Protein AF-A0A372R8I5-F1 (afdb_monomer)

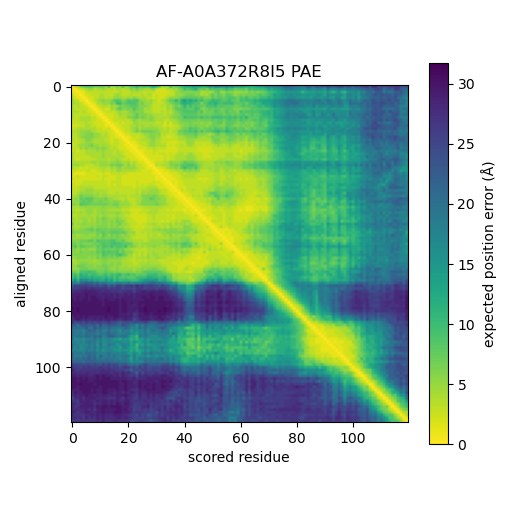Structure (mmCIF, N/CA/C/O backbone):
data_AF-A0A372R8I5-F1
#
_entry.id   AF-A0A372R8I5-F1
#
loop_
_atom_site.group_PDB
_atom_site.id
_atom_site.type_symbol
_atom_site.label_atom_id
_atom_site.label_alt_id
_atom_site.label_comp_id
_atom_site.label_asym_id
_atom_site.label_entity_id
_atom_site.label_seq_id
_atom_site.pdbx_PDB_ins_code
_atom_site.Cartn_x
_atom_site.Cartn_y
_atom_site.Cartn_z
_atom_site.occupancy
_atom_site.B_iso_or_equiv
_atom_site.auth_seq_id
_atom_site.auth_comp_id
_atom_site.auth_asym_id
_atom_site.auth_atom_id
_atom_site.pdbx_PDB_model_num
ATOM 1 N N . MET A 1 1 ? -14.004 -4.136 -0.352 1.00 76.31 1 MET A N 1
ATOM 2 C CA . MET A 1 1 ? -13.479 -4.486 0.973 1.00 76.31 1 MET A CA 1
ATOM 3 C C . MET A 1 1 ? -13.360 -3.216 1.801 1.00 76.31 1 MET A C 1
ATOM 5 O O . MET A 1 1 ? -13.341 -2.135 1.222 1.00 76.31 1 MET A O 1
ATOM 9 N N . GLY A 1 2 ? -13.481 -3.348 3.121 1.00 84.56 2 GLY A N 1
ATOM 10 C CA . GLY A 1 2 ? -13.860 -2.257 4.022 1.00 84.56 2 GLY A CA 1
ATOM 11 C C . GLY A 1 2 ? -12.707 -1.648 4.815 1.00 84.56 2 GLY A C 1
ATOM 12 O O . GLY A 1 2 ? -11.544 -2.032 4.669 1.00 84.56 2 GLY A O 1
ATOM 13 N N . GLN A 1 3 ? -13.079 -0.702 5.670 1.00 87.94 3 GLN A N 1
ATOM 14 C CA . GLN A 1 3 ? -12.228 -0.084 6.680 1.00 87.94 3 GLN A CA 1
ATOM 15 C C . GLN A 1 3 ? -13.013 -0.052 7.990 1.00 87.94 3 GLN A C 1
ATOM 17 O O . GLN A 1 3 ? -14.236 0.108 7.963 1.00 87.94 3 GLN A O 1
ATOM 22 N N . GLY A 1 4 ? -12.332 -0.189 9.120 1.00 87.19 4 GLY A N 1
ATOM 23 C CA . GLY A 1 4 ? -12.993 -0.154 10.418 1.00 87.19 4 GLY A CA 1
ATOM 24 C C . GLY A 1 4 ? -12.025 0.108 11.566 1.00 87.19 4 GLY A C 1
ATOM 25 O O . GLY A 1 4 ? -10.811 -0.013 11.390 1.00 87.19 4 GLY A O 1
ATOM 26 N N . PRO A 1 5 ? -12.549 0.496 12.739 1.00 87.50 5 PRO A N 1
ATOM 27 C CA . PRO A 1 5 ? -11.740 0.705 13.930 1.00 87.50 5 PRO A CA 1
ATOM 28 C C . PRO A 1 5 ? -11.267 -0.628 14.527 1.00 87.50 5 PRO A C 1
ATOM 30 O O . PRO A 1 5 ? -11.905 -1.671 14.357 1.00 87.50 5 PRO A O 1
ATOM 33 N N . GLY A 1 6 ? -10.174 -0.572 15.285 1.00 86.69 6 GLY A N 1
ATOM 34 C CA . GLY A 1 6 ? -9.611 -1.710 16.002 1.00 86.69 6 GLY A CA 1
ATOM 35 C C . GLY A 1 6 ? -8.440 -2.367 15.272 1.00 86.69 6 GLY A C 1
ATOM 36 O O . GLY A 1 6 ? -8.048 -1.981 14.175 1.00 86.69 6 GLY A O 1
ATOM 37 N N . LYS A 1 7 ? -7.856 -3.384 15.912 1.00 82.94 7 LYS A N 1
ATOM 38 C CA . LYS A 1 7 ? -6.613 -4.022 15.444 1.00 82.94 7 LYS A CA 1
ATOM 39 C C . LYS A 1 7 ? -6.835 -5.148 14.441 1.00 82.94 7 LYS A C 1
ATOM 41 O O . LYS A 1 7 ? -5.971 -5.413 13.612 1.00 82.94 7 LYS A O 1
ATOM 46 N N . THR A 1 8 ? -7.958 -5.847 14.549 1.00 86.19 8 THR A N 1
ATOM 47 C CA . THR A 1 8 ? -8.227 -7.063 13.782 1.00 86.19 8 THR A CA 1
ATOM 48 C C . THR A 1 8 ? -9.452 -6.865 12.899 1.00 86.19 8 THR A C 1
ATOM 50 O O . THR A 1 8 ? -10.518 -6.560 13.436 1.00 86.19 8 THR A O 1
ATOM 53 N N . PRO A 1 9 ? -9.328 -7.056 11.578 1.00 87.38 9 PRO A N 1
ATOM 54 C CA . PRO A 1 9 ? -10.467 -6.969 10.680 1.00 87.38 9 PRO A CA 1
ATOM 55 C C . PRO A 1 9 ? -11.396 -8.175 10.872 1.00 87.38 9 PRO A C 1
ATOM 57 O O . PRO A 1 9 ? -10.933 -9.316 10.885 1.00 87.38 9 PRO A O 1
ATOM 60 N N . ASP A 1 10 ? -12.701 -7.931 10.989 1.00 87.44 10 ASP A N 1
ATOM 61 C CA . ASP A 1 10 ? -13.720 -8.984 10.984 1.00 87.44 10 ASP A CA 1
ATOM 62 C C . ASP A 1 10 ? -14.161 -9.268 9.533 1.00 87.44 10 ASP A C 1
ATOM 64 O O . ASP A 1 10 ? -14.697 -8.365 8.877 1.00 87.44 10 ASP A O 1
ATOM 68 N N . PRO A 1 11 ? -13.974 -10.499 9.010 1.00 87.19 11 PRO A N 1
ATOM 69 C CA . PRO A 1 11 ? -14.382 -10.858 7.654 1.00 87.19 11 PRO A CA 1
ATOM 70 C C . PRO A 1 11 ? -15.857 -10.619 7.335 1.00 87.19 11 PRO A C 1
ATOM 72 O O . PRO A 1 11 ? -16.196 -10.397 6.171 1.00 87.19 11 PRO A O 1
ATOM 75 N N . THR A 1 12 ? -16.735 -10.633 8.340 1.00 86.19 12 THR A N 1
ATOM 76 C CA . THR A 1 12 ? -18.170 -10.367 8.153 1.00 86.19 12 THR A CA 1
ATOM 77 C C . THR A 1 12 ? -18.454 -8.919 7.746 1.00 86.19 12 THR A C 1
ATOM 79 O O . THR A 1 12 ? -19.471 -8.643 7.114 1.00 86.19 12 THR A O 1
ATOM 82 N N . GLN A 1 13 ? -17.535 -7.996 8.043 1.00 84.50 13 GLN A N 1
ATOM 83 C CA . GLN A 1 13 ? -17.651 -6.573 7.717 1.00 84.50 13 GLN A CA 1
ATOM 84 C C . GLN A 1 13 ? -17.117 -6.243 6.316 1.00 84.50 13 GLN A C 1
ATOM 86 O O . GLN A 1 13 ? -17.111 -5.082 5.892 1.00 84.50 13 GLN A O 1
ATOM 91 N N . PHE A 1 14 ? -16.620 -7.235 5.575 1.00 89.69 14 PHE A N 1
ATOM 92 C CA . PHE A 1 14 ? -16.036 -6.991 4.266 1.00 89.69 14 PHE A CA 1
ATOM 93 C C . PHE A 1 14 ? -17.127 -6.822 3.219 1.00 89.69 14 PHE A C 1
ATOM 95 O O . PHE A 1 14 ? -17.902 -7.736 2.956 1.00 89.69 14 PHE A O 1
ATOM 102 N N . ASN A 1 15 ? -17.120 -5.681 2.523 1.00 87.50 15 ASN A N 1
ATOM 103 C CA . ASN A 1 15 ? -17.909 -5.574 1.305 1.00 87.50 15 ASN A CA 1
ATOM 104 C C . ASN A 1 15 ? -17.293 -6.454 0.196 1.00 87.50 15 ASN A C 1
ATOM 106 O O . ASN A 1 15 ? -16.205 -6.139 -0.315 1.00 87.50 15 ASN A O 1
ATOM 110 N N . LEU A 1 16 ? -17.992 -7.546 -0.134 1.00 88.06 16 LEU A N 1
ATOM 111 C CA . LEU A 1 16 ? -17.673 -8.490 -1.210 1.00 88.06 16 LEU A CA 1
ATOM 112 C C . LEU A 1 16 ? -18.453 -8.213 -2.505 1.00 88.06 16 LEU A C 1
ATOM 114 O O . LEU A 1 16 ? -18.083 -8.765 -3.540 1.00 88.06 16 LEU A O 1
ATOM 118 N N . VAL A 1 17 ? -19.491 -7.372 -2.452 1.00 89.38 17 VAL A N 1
ATOM 119 C CA . VAL A 1 17 ? -20.358 -7.026 -3.585 1.00 89.38 17 VAL A CA 1
ATOM 120 C C . VAL A 1 17 ? -20.056 -5.591 -3.997 1.00 89.38 17 VAL A C 1
ATOM 122 O O . VAL A 1 17 ? -20.345 -4.660 -3.257 1.00 89.38 17 VAL A O 1
ATOM 125 N N . ASP A 1 18 ? -19.448 -5.424 -5.167 1.00 87.56 18 ASP A N 1
ATOM 126 C CA . ASP A 1 18 ? -19.112 -4.112 -5.739 1.00 87.56 18 ASP A CA 1
ATOM 127 C C . ASP A 1 18 ? -18.407 -3.146 -4.755 1.00 87.56 18 ASP A C 1
ATOM 129 O O . ASP A 1 18 ? -18.983 -2.183 -4.239 1.00 87.56 18 ASP A O 1
ATOM 133 N N . PRO A 1 19 ? -17.152 -3.440 -4.380 1.00 89.31 19 PRO A N 1
ATOM 134 C CA . PRO A 1 19 ? -16.396 -2.569 -3.496 1.00 89.31 19 PRO A CA 1
ATOM 135 C C . PRO A 1 19 ? -15.845 -1.333 -4.218 1.00 89.31 19 PRO A C 1
ATOM 137 O O . PRO A 1 19 ? -15.515 -1.392 -5.395 1.00 89.31 19 PRO A O 1
ATOM 140 N N . ALA A 1 20 ? -15.618 -0.245 -3.474 1.00 88.88 20 ALA A N 1
ATOM 141 C CA . ALA A 1 20 ? -14.960 0.948 -4.006 1.00 88.88 20 ALA A CA 1
ATOM 142 C C . ALA A 1 20 ? -13.583 0.624 -4.622 1.00 88.88 20 ALA A C 1
ATOM 144 O O . ALA A 1 20 ? -12.727 0.030 -3.958 1.00 88.88 20 ALA A O 1
ATOM 145 N N . VAL A 1 21 ? -13.376 1.062 -5.866 1.00 91.44 21 VAL A N 1
ATOM 146 C CA . VAL A 1 21 ? -12.135 0.892 -6.635 1.00 91.44 21 VAL A CA 1
ATOM 147 C C . VAL A 1 21 ? -11.353 2.205 -6.617 1.00 91.44 21 VAL A C 1
ATOM 149 O O . VAL A 1 21 ? -11.876 3.243 -7.014 1.00 91.44 21 VAL A O 1
ATOM 152 N N . ARG A 1 22 ? -10.119 2.170 -6.106 1.00 90.50 22 ARG A N 1
ATOM 153 C CA . ARG A 1 22 ? -9.221 3.330 -5.963 1.00 90.50 22 ARG A CA 1
ATOM 154 C C . ARG A 1 22 ? -7.772 2.870 -5.797 1.00 90.50 22 ARG A C 1
ATOM 156 O O . ARG A 1 22 ? -7.551 1.779 -5.275 1.00 90.50 22 ARG A O 1
ATOM 163 N N . ASP A 1 23 ? -6.817 3.707 -6.196 1.00 90.94 23 ASP A N 1
ATOM 164 C CA . ASP A 1 23 ? -5.373 3.481 -6.002 1.00 90.94 23 ASP A CA 1
ATOM 165 C C . ASP A 1 23 ? -4.875 3.928 -4.615 1.00 90.94 23 ASP A C 1
ATOM 167 O O . ASP A 1 23 ? -4.000 3.293 -4.031 1.00 90.94 23 ASP A O 1
ATOM 171 N N . THR A 1 24 ? -5.485 4.978 -4.058 1.00 90.81 24 THR A N 1
ATOM 172 C CA . THR A 1 24 ? -5.067 5.607 -2.805 1.00 90.81 24 THR A CA 1
ATOM 173 C C . THR A 1 24 ? -6.215 5.624 -1.811 1.00 90.81 24 THR A C 1
ATOM 175 O O . THR A 1 24 ? -7.370 5.911 -2.139 1.00 90.81 24 THR A O 1
ATOM 178 N N . LEU A 1 25 ? -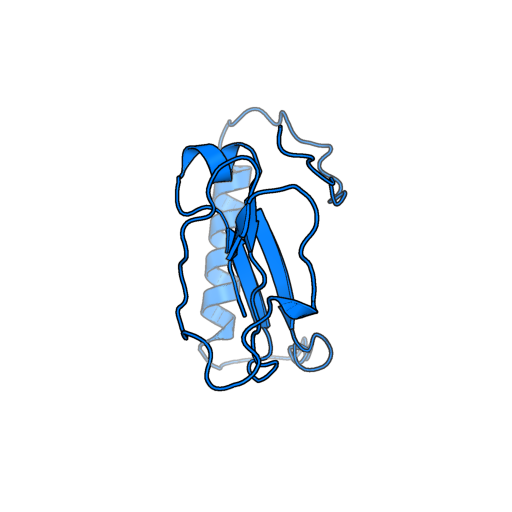5.901 5.333 -0.554 1.00 91.19 25 LEU A N 1
ATOM 179 C CA . LEU A 1 25 ? -6.856 5.371 0.542 1.00 91.19 25 LEU A CA 1
ATOM 180 C C . LEU A 1 25 ? -6.187 5.866 1.818 1.00 91.19 25 LEU A C 1
ATOM 182 O O . LEU A 1 25 ? -5.011 5.615 2.068 1.00 91.19 25 LEU A O 1
ATOM 186 N N . THR A 1 26 ? -6.964 6.556 2.641 1.00 90.25 26 THR A N 1
ATOM 187 C CA . THR A 1 26 ? -6.525 7.004 3.959 1.00 90.25 26 THR A CA 1
ATOM 188 C C . THR A 1 26 ? -6.736 5.885 4.968 1.00 90.25 26 THR A C 1
ATOM 190 O O . THR A 1 26 ? -7.846 5.364 5.087 1.00 90.25 26 THR A O 1
ATOM 193 N N . VAL A 1 27 ? -5.685 5.531 5.703 1.00 88.44 27 VAL A N 1
ATOM 194 C CA . VAL A 1 27 ? -5.751 4.614 6.847 1.00 88.44 27 VAL A CA 1
ATOM 195 C C . VAL A 1 27 ? -5.701 5.462 8.114 1.00 88.44 27 VAL A C 1
ATOM 197 O O . VAL A 1 27 ? -4.753 6.219 8.308 1.00 88.44 27 VAL A O 1
ATOM 200 N N . ALA A 1 28 ? -6.739 5.386 8.946 1.00 86.88 28 ALA A N 1
ATOM 201 C CA . ALA A 1 28 ? -6.762 6.089 10.227 1.00 86.88 28 ALA A CA 1
ATOM 202 C C . ALA A 1 28 ? -5.882 5.361 11.263 1.00 86.88 28 ALA A C 1
ATOM 204 O O . ALA A 1 28 ? -5.634 4.160 11.136 1.00 86.88 28 ALA A O 1
ATOM 205 N N . GLY A 1 29 ? -5.433 6.069 12.302 1.00 86.25 29 GLY A N 1
ATOM 206 C CA . GLY A 1 29 ? -4.754 5.439 13.441 1.00 86.25 29 GLY A CA 1
ATOM 207 C C . GLY A 1 29 ? -5.653 4.406 14.128 1.00 86.25 29 GLY A C 1
ATOM 208 O O . GLY A 1 29 ? -6.875 4.563 14.127 1.00 86.25 29 GLY A O 1
ATOM 209 N N . ASP A 1 30 ? -5.054 3.341 14.667 1.00 86.69 30 ASP A N 1
ATOM 210 C CA . ASP A 1 30 ? -5.767 2.229 15.320 1.00 86.69 30 ASP A CA 1
ATOM 211 C C . ASP A 1 30 ? -6.932 1.650 14.493 1.00 86.69 30 ASP A C 1
ATOM 213 O O . ASP A 1 30 ? -7.974 1.247 15.022 1.00 86.69 30 ASP A O 1
ATOM 217 N N . SER A 1 31 ? -6.764 1.619 13.171 1.00 91.25 31 SER A N 1
ATOM 218 C CA . SER A 1 31 ? -7.756 1.095 12.238 1.00 91.25 31 SER A CA 1
ATOM 219 C C . SER A 1 31 ? -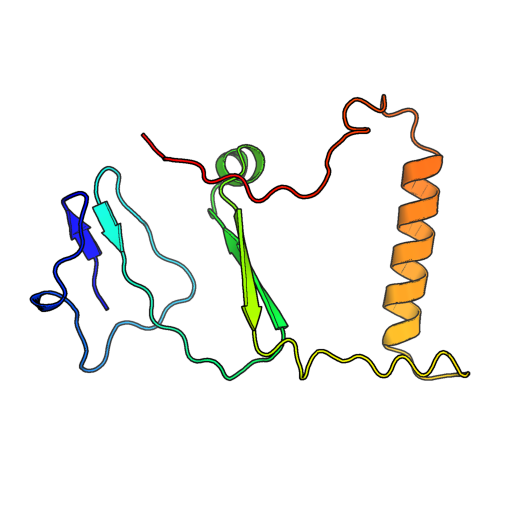7.166 0.017 11.341 1.00 91.25 31 SER A C 1
ATOM 221 O O . SER A 1 31 ? -5.949 -0.129 11.203 1.00 91.25 31 SER A O 1
ATOM 223 N N . TRP A 1 32 ? -8.048 -0.729 10.691 1.00 90.81 32 TRP A N 1
ATOM 224 C CA . TRP A 1 32 ? -7.690 -1.701 9.671 1.00 90.81 32 TRP A CA 1
ATOM 225 C C . TRP A 1 32 ? -8.305 -1.307 8.329 1.00 90.81 32 TRP A C 1
ATOM 227 O O . TRP A 1 32 ? -9.367 -0.689 8.243 1.00 90.81 32 TRP A O 1
ATOM 237 N N . THR A 1 33 ? -7.626 -1.682 7.249 1.00 90.88 33 THR A N 1
ATOM 238 C CA . THR A 1 33 ? -8.114 -1.558 5.871 1.00 90.88 33 THR A CA 1
ATOM 239 C C . THR A 1 33 ? -7.812 -2.856 5.150 1.00 90.88 33 THR A C 1
ATOM 241 O O . THR A 1 33 ? -6.695 -3.363 5.236 1.00 90.88 33 THR A O 1
ATOM 244 N N . VAL A 1 34 ? -8.788 -3.383 4.415 1.00 91.19 34 VAL A N 1
ATOM 245 C CA . VAL A 1 34 ? -8.587 -4.572 3.583 1.00 91.19 34 VAL A CA 1
ATOM 246 C C . VAL A 1 34 ? -8.707 -4.171 2.114 1.00 91.19 34 VAL A C 1
ATOM 248 O O . VAL A 1 34 ? -9.730 -3.629 1.696 1.00 91.19 34 VAL A O 1
ATOM 251 N N . ILE A 1 35 ? -7.663 -4.451 1.328 1.00 90.81 35 ILE A N 1
ATOM 252 C CA . ILE A 1 35 ? -7.549 -4.090 -0.096 1.00 90.81 35 ILE A CA 1
ATOM 253 C C . ILE A 1 35 ? -7.569 -5.353 -0.951 1.00 90.81 35 ILE A C 1
ATOM 255 O O . ILE A 1 35 ? -6.914 -6.341 -0.620 1.00 90.81 35 ILE A O 1
ATOM 259 N N . ARG A 1 36 ? -8.360 -5.334 -2.030 1.00 90.62 36 ARG A N 1
ATOM 260 C CA . ARG A 1 36 ? -8.462 -6.424 -3.008 1.00 90.62 36 ARG A CA 1
ATOM 261 C C . ARG A 1 36 ? -7.933 -5.842 -4.291 1.00 90.62 36 ARG A C 1
ATOM 263 O O . ARG A 1 36 ? -8.409 -4.794 -4.711 1.00 90.62 36 ARG A O 1
ATOM 270 N N . TYR A 1 37 ? -6.992 -6.541 -4.887 1.00 89.44 37 TYR A N 1
ATOM 271 C CA . TYR A 1 37 ? -6.473 -6.225 -6.199 1.00 89.44 37 TYR A CA 1
ATOM 272 C C . TYR A 1 37 ? -6.588 -7.475 -7.069 1.00 89.44 37 TYR A C 1
ATOM 274 O O . TYR A 1 37 ? -6.654 -8.597 -6.550 1.00 89.44 37 TYR A O 1
ATOM 282 N N . PHE A 1 38 ? -6.693 -7.268 -8.376 1.00 88.81 38 PHE A N 1
ATOM 283 C CA . PHE A 1 38 ? -6.612 -8.346 -9.349 1.00 88.81 38 PHE A CA 1
ATOM 284 C C . PHE A 1 38 ? -5.144 -8.598 -9.682 1.00 88.81 38 PHE A C 1
ATOM 286 O O . PHE A 1 38 ? -4.347 -7.669 -9.701 1.00 88.81 38 PHE A O 1
ATOM 293 N N . ILE A 1 39 ? -4.803 -9.868 -9.891 1.00 89.12 39 ILE A N 1
ATOM 294 C CA . ILE A 1 39 ? -3.464 -10.299 -10.297 1.00 89.12 39 ILE A CA 1
ATOM 295 C C . ILE A 1 39 ? -3.485 -10.421 -11.827 1.00 89.12 39 ILE A C 1
ATOM 297 O O . ILE A 1 39 ? -3.607 -11.521 -12.371 1.00 89.12 39 ILE A O 1
ATOM 301 N N . ASP A 1 40 ? -3.515 -9.285 -12.521 1.00 88.50 40 ASP A N 1
ATOM 302 C CA . ASP A 1 40 ? -3.593 -9.199 -13.983 1.00 88.50 40 ASP A CA 1
ATOM 303 C C . ASP A 1 40 ? -2.387 -8.505 -14.641 1.00 88.50 40 ASP A C 1
ATOM 305 O O . ASP A 1 40 ? -2.284 -8.516 -15.870 1.00 88.50 40 ASP A O 1
ATOM 309 N N . ASN A 1 41 ? -1.424 -8.003 -13.863 1.00 87.50 41 ASN A N 1
ATOM 310 C CA . ASN A 1 41 ? -0.332 -7.163 -14.342 1.00 87.50 41 ASN A CA 1
ATOM 311 C C . ASN A 1 41 ? 1.041 -7.605 -13.780 1.00 87.50 41 ASN A C 1
ATOM 313 O O . ASN A 1 41 ? 1.458 -7.144 -12.711 1.00 87.50 41 ASN A O 1
ATOM 317 N N . PRO A 1 42 ? 1.778 -8.491 -14.488 1.00 87.19 42 PRO A N 1
ATOM 318 C CA . PRO A 1 42 ? 3.096 -8.957 -14.059 1.00 87.19 42 PRO A CA 1
ATOM 319 C C . PRO A 1 42 ? 4.042 -7.780 -13.821 1.00 87.19 42 PRO A C 1
ATOM 321 O O . PRO A 1 42 ? 4.289 -6.973 -14.716 1.00 87.19 42 PRO A O 1
ATOM 324 N N . GLY A 1 43 ? 4.589 -7.668 -12.612 1.00 86.12 43 GLY A N 1
ATOM 325 C CA . GLY A 1 43 ? 5.364 -6.488 -12.254 1.00 86.12 43 GLY A CA 1
ATOM 326 C C . GLY A 1 43 ? 5.823 -6.450 -10.808 1.00 86.12 43 GLY A C 1
ATOM 327 O O . GLY A 1 43 ? 5.466 -7.288 -9.981 1.00 86.12 43 GLY A O 1
ATOM 328 N N . ILE A 1 44 ? 6.635 -5.437 -10.508 1.00 89.31 44 ILE A N 1
ATOM 329 C CA . ILE A 1 44 ? 6.963 -5.050 -9.137 1.00 89.31 44 ILE A CA 1
ATOM 330 C C . ILE A 1 44 ? 6.228 -3.740 -8.858 1.00 89.31 44 ILE A C 1
ATOM 332 O O . ILE A 1 44 ? 6.589 -2.695 -9.399 1.00 89.31 44 ILE A O 1
ATOM 336 N N . TRP A 1 45 ? 5.202 -3.802 -8.015 1.00 90.25 45 TRP A N 1
ATOM 337 C CA . TRP A 1 45 ? 4.326 -2.680 -7.681 1.00 90.25 45 TRP A CA 1
ATOM 338 C C . TRP A 1 45 ? 4.660 -2.135 -6.298 1.00 90.25 45 TRP A C 1
ATOM 340 O O . TRP A 1 45 ? 4.750 -2.888 -5.329 1.00 90.25 45 TRP A O 1
ATOM 350 N N . ALA A 1 46 ? 4.846 -0.821 -6.184 1.00 90.25 46 ALA A N 1
ATOM 351 C CA . ALA A 1 46 ? 5.101 -0.182 -4.900 1.00 90.25 46 ALA A CA 1
ATOM 352 C C . ALA A 1 46 ? 3.782 0.094 -4.166 1.00 90.25 46 ALA A C 1
ATOM 354 O O . ALA A 1 46 ? 2.874 0.710 -4.7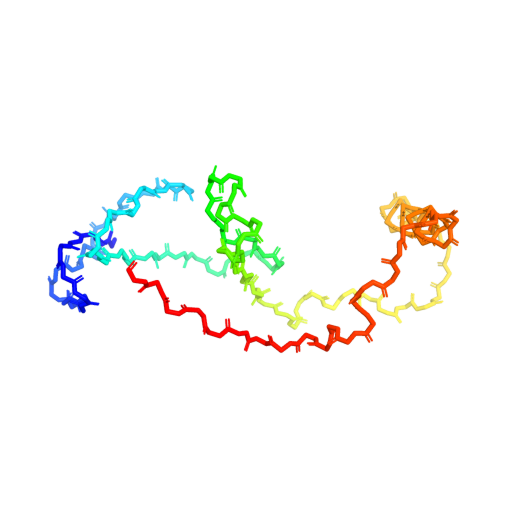16 1.00 90.25 46 ALA A O 1
ATOM 355 N N . LEU A 1 47 ? 3.713 -0.313 -2.901 1.00 89.94 47 LEU A N 1
ATOM 356 C CA . LEU A 1 47 ? 2.664 0.070 -1.964 1.00 89.94 47 LEU A CA 1
ATOM 357 C C . LEU A 1 47 ? 3.317 0.885 -0.854 1.00 89.94 47 LEU A C 1
ATOM 359 O O . LEU A 1 47 ? 4.115 0.355 -0.089 1.00 89.94 47 LEU A O 1
ATOM 363 N N . TYR A 1 48 ? 3.018 2.171 -0.762 1.00 91.38 48 TYR A N 1
ATOM 364 C CA . TYR A 1 48 ? 3.738 3.065 0.137 1.00 91.38 48 TYR A CA 1
ATOM 365 C C . TYR A 1 48 ? 2.820 4.134 0.715 1.00 91.38 48 TYR A C 1
ATOM 367 O O . TYR A 1 48 ? 1.714 4.373 0.230 1.00 91.38 48 TYR A O 1
ATOM 375 N N . SER A 1 49 ? 3.290 4.777 1.777 1.00 91.00 49 SER A N 1
ATOM 376 C CA . SER A 1 49 ? 2.636 5.971 2.296 1.00 91.00 49 SER A CA 1
ATOM 377 C C . SER A 1 49 ? 2.786 7.137 1.335 1.00 91.00 49 SER A C 1
ATOM 379 O O . SER A 1 49 ? 3.903 7.503 1.006 1.00 91.00 49 SER A O 1
ATOM 381 N N . HIS A 1 50 ? 1.709 7.834 0.990 1.00 91.19 50 HIS A N 1
ATOM 382 C CA . HIS A 1 50 ? 1.811 9.061 0.190 1.00 91.19 50 HIS A CA 1
ATOM 383 C C . HIS A 1 50 ? 2.408 10.269 0.941 1.00 91.19 50 HIS A C 1
ATOM 385 O O . HIS A 1 50 ? 2.461 11.375 0.410 1.00 91.19 50 HIS A O 1
ATOM 391 N N . ILE A 1 51 ? 2.851 10.061 2.179 1.00 88.81 51 ILE A N 1
ATOM 392 C CA . ILE A 1 51 ? 3.501 11.055 3.022 1.00 88.81 51 ILE A CA 1
ATOM 393 C C . ILE A 1 51 ? 5.009 10.775 3.012 1.00 88.81 51 ILE A C 1
ATOM 395 O O . ILE A 1 51 ? 5.451 9.751 3.532 1.00 88.81 51 ILE A O 1
ATOM 399 N N . GLU A 1 52 ? 5.793 11.696 2.448 1.00 84.75 52 GLU A N 1
ATOM 400 C CA . GLU A 1 52 ? 7.222 11.505 2.136 1.00 84.75 52 GLU A CA 1
ATOM 401 C C . GLU A 1 52 ? 8.060 11.048 3.336 1.00 84.75 52 GLU A C 1
ATOM 403 O O . GLU A 1 52 ? 8.776 10.053 3.253 1.00 84.75 52 GLU A O 1
ATOM 408 N N . TRP A 1 53 ? 7.904 11.695 4.491 1.00 86.56 53 TRP A N 1
ATOM 409 C CA . TRP A 1 53 ? 8.666 11.342 5.691 1.00 86.56 53 TRP A CA 1
ATOM 410 C C . TRP A 1 53 ? 8.346 9.932 6.216 1.00 86.56 53 TRP A C 1
ATOM 412 O O . TRP A 1 53 ? 9.207 9.283 6.804 1.00 86.56 53 TRP A O 1
ATOM 422 N N . LEU A 1 54 ? 7.140 9.406 5.967 1.00 86.25 54 LEU A N 1
ATOM 423 C CA . LEU A 1 54 ? 6.801 8.020 6.311 1.00 86.25 54 LEU A CA 1
ATOM 424 C C . LEU A 1 54 ? 7.461 7.021 5.353 1.00 86.25 54 LEU A C 1
ATOM 426 O O . LEU A 1 54 ? 7.805 5.918 5.778 1.00 86.25 54 LEU A O 1
ATOM 430 N N . ILE A 1 55 ? 7.681 7.399 4.089 1.00 88.50 55 ILE A N 1
ATOM 431 C CA . ILE A 1 55 ? 8.456 6.590 3.135 1.00 88.50 55 ILE A CA 1
ATOM 432 C C . ILE A 1 55 ? 9.907 6.494 3.611 1.00 88.50 55 ILE A C 1
ATOM 434 O O . ILE A 1 55 ? 10.465 5.398 3.648 1.00 88.50 55 ILE A O 1
ATOM 438 N N . GLU A 1 56 ? 10.496 7.616 4.031 1.00 83.94 56 GLU A N 1
ATOM 439 C CA . GLU A 1 56 ? 11.867 7.663 4.558 1.00 83.94 56 GLU A CA 1
ATOM 440 C C . GLU A 1 56 ? 12.032 6.833 5.840 1.00 83.94 56 GLU A C 1
ATOM 442 O O . GLU A 1 56 ? 13.055 6.175 6.026 1.00 83.94 56 GLU A O 1
ATOM 447 N N . MET A 1 57 ? 11.001 6.791 6.691 1.00 85.38 57 MET A N 1
ATOM 448 C CA . MET A 1 57 ? 10.952 5.920 7.874 1.00 85.38 57 MET A CA 1
ATOM 449 C C . MET A 1 57 ? 10.718 4.435 7.542 1.00 85.38 57 MET A C 1
ATOM 451 O O . MET A 1 57 ? 10.762 3.592 8.438 1.00 85.38 57 MET A O 1
ATOM 455 N N . GLY A 1 58 ? 10.499 4.094 6.269 1.00 85.38 58 GLY A N 1
ATOM 456 C CA . GLY A 1 58 ? 10.386 2.715 5.798 1.00 85.38 58 GLY A CA 1
ATOM 457 C C . GLY A 1 58 ? 8.956 2.193 5.656 1.00 85.38 58 GLY A C 1
ATOM 458 O O . GLY A 1 58 ? 8.779 0.981 5.536 1.00 85.38 58 GLY A O 1
ATOM 459 N N . MET A 1 59 ? 7.934 3.058 5.625 1.00 88.00 59 MET A N 1
ATOM 460 C CA . MET A 1 59 ? 6.547 2.664 5.327 1.00 88.00 59 MET A CA 1
ATOM 461 C C . MET A 1 59 ? 6.340 2.454 3.818 1.00 88.00 59 MET A C 1
ATOM 463 O O . MET A 1 59 ? 5.556 3.138 3.153 1.00 88.00 59 MET A O 1
ATOM 467 N N . VAL A 1 60 ? 7.091 1.493 3.285 1.00 90.19 60 VAL A N 1
ATOM 468 C CA . VAL A 1 60 ? 7.085 1.059 1.891 1.00 90.19 60 VAL A CA 1
ATOM 469 C C . VAL A 1 60 ? 7.082 -0.465 1.832 1.00 90.19 60 VAL A C 1
ATOM 471 O O . VAL A 1 60 ? 7.843 -1.150 2.514 1.00 90.19 60 VAL A O 1
ATOM 474 N N . GLY A 1 61 ? 6.211 -1.000 0.992 1.00 88.12 61 GLY A N 1
ATOM 475 C CA . GLY A 1 61 ? 6.128 -2.395 0.609 1.00 88.12 61 GLY A CA 1
ATOM 476 C C . GLY A 1 61 ? 6.208 -2.524 -0.906 1.00 88.12 61 GLY A C 1
ATOM 477 O O . GLY A 1 61 ? 5.940 -1.584 -1.653 1.00 88.12 61 GLY A O 1
ATOM 478 N N . GLN A 1 62 ? 6.592 -3.707 -1.366 1.00 90.56 62 GLN A N 1
ATOM 479 C CA . GLN A 1 62 ? 6.587 -4.054 -2.781 1.00 90.56 62 GLN A CA 1
ATOM 480 C C . GLN A 1 62 ? 5.778 -5.331 -2.962 1.00 90.56 62 GLN A C 1
ATOM 482 O O . GLN A 1 62 ? 6.002 -6.318 -2.258 1.00 90.56 62 GLN A O 1
ATOM 487 N N . LEU A 1 63 ? 4.840 -5.302 -3.899 1.00 88.06 63 LEU A N 1
ATOM 488 C CA . LEU A 1 63 ? 4.165 -6.485 -4.403 1.00 88.06 63 LEU A CA 1
ATOM 489 C C . LEU A 1 63 ? 4.937 -6.986 -5.616 1.00 88.06 63 LEU A C 1
ATOM 491 O O . LEU A 1 63 ? 5.154 -6.241 -6.566 1.00 88.06 63 LEU A O 1
ATOM 495 N N . ILE A 1 64 ? 5.346 -8.249 -5.573 1.00 88.19 64 ILE A N 1
ATOM 496 C CA . ILE A 1 64 ? 5.955 -8.929 -6.713 1.00 88.19 64 ILE A CA 1
ATOM 497 C C . ILE A 1 64 ? 4.878 -9.820 -7.313 1.00 88.19 64 ILE A C 1
ATOM 499 O O . ILE A 1 64 ? 4.510 -10.847 -6.738 1.00 88.19 64 ILE A O 1
ATOM 503 N N . GLU A 1 65 ? 4.354 -9.396 -8.452 1.00 88.69 65 GLU A N 1
ATOM 504 C CA . GLU A 1 65 ? 3.258 -10.052 -9.140 1.00 88.69 65 GLU A CA 1
ATOM 505 C C . GLU A 1 65 ? 3.779 -10.904 -10.301 1.00 88.69 65 GLU A C 1
ATOM 507 O O . GLU A 1 65 ? 4.546 -10.424 -11.132 1.00 88.69 65 GLU A O 1
ATOM 512 N N . ARG A 1 66 ? 3.345 -12.173 -10.355 1.00 84.44 66 ARG A N 1
ATOM 513 C CA . ARG A 1 66 ? 3.672 -13.142 -11.423 1.00 84.44 66 ARG A CA 1
ATOM 514 C C . ARG A 1 66 ? 5.176 -13.157 -11.776 1.00 84.44 66 ARG A C 1
ATOM 516 O O . ARG A 1 66 ? 5.544 -12.992 -12.937 1.00 84.44 66 ARG A O 1
ATOM 523 N N . PRO A 1 67 ? 6.075 -13.427 -10.804 1.00 81.31 67 PRO A N 1
ATOM 524 C CA . PRO A 1 67 ? 7.524 -13.373 -11.025 1.00 81.31 67 PRO A CA 1
ATOM 525 C C . PRO A 1 67 ? 8.026 -14.348 -12.097 1.00 81.31 67 PRO A C 1
ATOM 527 O O . PRO A 1 67 ? 9.063 -14.112 -12.704 1.00 81.31 67 PRO A O 1
ATOM 530 N N . SER A 1 68 ? 7.301 -15.440 -12.351 1.00 81.06 68 SER A N 1
ATOM 531 C CA . SER A 1 68 ? 7.623 -16.403 -13.409 1.00 81.06 68 SER A CA 1
ATOM 532 C C . SER A 1 68 ? 7.524 -15.821 -14.818 1.00 81.06 68 SER A C 1
ATOM 534 O O . SER A 1 68 ? 8.180 -16.332 -15.720 1.00 81.06 68 SER A O 1
ATOM 536 N N . GLU A 1 69 ? 6.702 -14.789 -14.999 1.00 79.62 69 GLU A N 1
ATOM 537 C CA . GLU A 1 69 ? 6.507 -14.084 -16.270 1.00 79.62 69 GLU A CA 1
ATOM 538 C C . GLU A 1 69 ? 7.389 -12.844 -16.385 1.00 79.62 69 GLU A C 1
ATOM 540 O O . GLU A 1 69 ? 7.593 -12.335 -17.477 1.00 79.62 69 GLU A O 1
ATOM 545 N N . LEU A 1 70 ? 7.977 -12.406 -15.269 1.00 71.94 70 LEU A N 1
ATOM 546 C CA . LEU A 1 70 ? 9.016 -11.377 -15.229 1.00 71.94 70 LEU A CA 1
ATOM 547 C C . LEU A 1 70 ? 10.392 -11.905 -15.644 1.00 71.94 70 LEU A C 1
ATOM 549 O O . LEU A 1 70 ? 11.399 -11.240 -15.403 1.00 71.94 70 LEU A O 1
ATOM 553 N N . LYS A 1 71 ? 10.447 -13.099 -16.239 1.00 64.25 71 LYS A N 1
ATOM 554 C CA . LYS A 1 71 ? 11.638 -13.568 -16.932 1.00 64.25 71 LYS A CA 1
ATOM 555 C C . LYS A 1 71 ? 11.839 -12.659 -18.139 1.00 64.25 71 LYS A C 1
ATOM 557 O O . LYS A 1 71 ? 11.293 -12.912 -19.207 1.00 64.25 71 LYS A O 1
ATOM 562 N N . ASP A 1 72 ? 12.603 -11.588 -17.926 1.00 58.78 72 ASP A N 1
ATOM 563 C CA . ASP A 1 72 ? 13.402 -11.009 -18.995 1.00 58.78 72 ASP A CA 1
ATOM 564 C C . ASP A 1 72 ? 14.127 -12.199 -19.631 1.00 58.78 72 ASP A C 1
ATOM 566 O O . ASP A 1 72 ? 14.683 -13.049 -18.927 1.00 58.78 72 ASP A O 1
ATOM 570 N N . ASN A 1 73 ? 14.019 -12.313 -20.952 1.00 50.41 73 ASN A N 1
ATOM 571 C CA . ASN A 1 73 ? 14.901 -13.160 -21.725 1.00 50.41 73 ASN A CA 1
ATOM 572 C C . ASN A 1 73 ? 16.321 -12.741 -21.325 1.00 50.41 73 ASN A C 1
ATOM 574 O O . ASN A 1 73 ? 16.818 -11.716 -21.790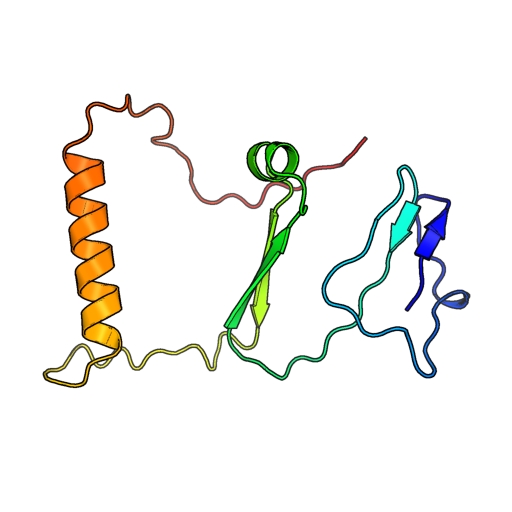 1.00 50.41 73 ASN A O 1
ATOM 578 N N . ASP A 1 74 ? 16.956 -13.499 -20.430 1.00 51.12 74 ASP A N 1
ATOM 579 C CA . ASP A 1 74 ? 18.401 -13.476 -20.199 1.00 51.12 74 ASP A CA 1
ATOM 580 C C . ASP A 1 74 ? 19.093 -14.097 -21.433 1.00 51.12 74 ASP A C 1
ATOM 582 O O . ASP A 1 74 ? 20.009 -14.909 -21.319 1.00 51.12 74 ASP A O 1
ATOM 586 N N . ASP A 1 75 ? 18.621 -13.739 -22.631 1.00 51.06 75 ASP A N 1
ATOM 587 C CA . ASP A 1 75 ? 19.416 -13.794 -23.836 1.00 51.06 75 ASP A CA 1
ATOM 588 C C . ASP A 1 75 ? 20.437 -12.669 -23.635 1.00 51.06 75 ASP A C 1
ATOM 590 O O . ASP A 1 75 ? 20.229 -11.494 -23.947 1.00 51.06 75 ASP A O 1
ATOM 594 N N . ASP A 1 76 ? 21.547 -13.048 -23.008 1.00 54.28 76 ASP A N 1
ATOM 595 C CA . ASP A 1 76 ? 22.798 -12.296 -22.949 1.00 54.28 76 ASP A CA 1
ATOM 596 C C . ASP A 1 76 ? 23.415 -12.080 -24.353 1.00 54.28 76 ASP A C 1
ATOM 598 O O . ASP A 1 76 ? 24.519 -11.547 -24.463 1.00 54.28 76 ASP A O 1
ATOM 602 N N . ASP A 1 77 ? 22.683 -12.421 -25.416 1.00 51.44 77 ASP A N 1
ATOM 603 C CA . ASP A 1 77 ? 23.091 -12.345 -26.806 1.00 51.44 77 ASP A CA 1
ATOM 604 C C . ASP A 1 77 ? 22.385 -11.167 -27.506 1.00 51.44 77 ASP A C 1
ATOM 606 O O . ASP A 1 77 ? 21.202 -11.199 -27.830 1.00 51.44 77 ASP A O 1
ATOM 610 N N . ASP A 1 78 ? 23.183 -10.120 -27.703 1.00 53.81 78 ASP A N 1
ATOM 611 C CA . ASP A 1 78 ? 23.289 -9.337 -28.934 1.00 53.81 78 ASP A CA 1
ATOM 612 C C . ASP A 1 78 ? 22.110 -8.465 -29.433 1.00 53.81 78 ASP A C 1
ATOM 614 O O . ASP A 1 78 ? 21.041 -8.907 -29.830 1.00 53.81 78 ASP A O 1
ATOM 618 N N . ASP A 1 79 ? 22.446 -7.171 -29.507 1.00 57.75 79 ASP A N 1
ATOM 619 C CA . ASP A 1 79 ? 22.106 -6.211 -30.561 1.00 57.75 79 ASP A CA 1
ATOM 620 C C . ASP A 1 79 ? 20.636 -5.783 -30.810 1.00 57.75 79 ASP A C 1
ATOM 622 O O . ASP A 1 79 ? 19.824 -6.448 -31.436 1.00 57.75 79 ASP A O 1
ATOM 626 N N . ASP A 1 80 ? 20.402 -4.507 -30.462 1.00 58.31 80 ASP A N 1
ATOM 627 C CA . ASP A 1 80 ? 19.532 -3.551 -31.167 1.00 58.31 80 ASP A CA 1
ATOM 628 C C . ASP A 1 80 ? 17.995 -3.629 -31.071 1.00 58.31 80 ASP A C 1
ATOM 630 O O . ASP A 1 80 ? 17.300 -3.703 -32.080 1.00 58.31 80 ASP A O 1
ATOM 634 N N . ASP A 1 81 ? 17.432 -3.309 -29.898 1.00 52.41 81 ASP A N 1
ATOM 635 C CA . ASP A 1 81 ? 16.052 -2.787 -29.827 1.00 52.41 81 ASP A CA 1
ATOM 636 C C . ASP A 1 81 ? 15.748 -1.994 -28.534 1.00 52.41 81 ASP A C 1
ATOM 638 O O . ASP A 1 81 ? 15.207 -2.456 -27.534 1.00 52.41 81 ASP A O 1
ATOM 642 N N . ASN A 1 82 ? 16.139 -0.718 -28.600 1.00 54.44 82 ASN A N 1
ATOM 643 C CA . ASN A 1 82 ? 15.598 0.528 -28.023 1.00 54.44 82 ASN A CA 1
ATOM 644 C C . ASN A 1 82 ? 14.972 0.639 -26.603 1.00 54.44 82 ASN A C 1
ATOM 646 O O . ASN A 1 82 ? 14.999 1.756 -26.077 1.00 54.44 82 ASN A O 1
ATOM 650 N N . ASN A 1 83 ? 14.470 -0.402 -25.933 1.00 50.25 83 ASN A N 1
ATOM 651 C CA . ASN A 1 83 ? 13.891 -0.285 -24.582 1.00 50.25 83 ASN A CA 1
ATOM 652 C C . ASN A 1 83 ? 14.878 -0.735 -23.485 1.00 50.25 83 ASN A C 1
ATOM 654 O O . ASN A 1 83 ? 14.975 -0.110 -22.421 1.00 50.25 83 ASN A O 1
ATOM 658 N N . ASN A 1 84 ? 15.717 -1.732 -23.783 1.00 53.97 84 ASN A N 1
ATOM 659 C CA . ASN A 1 84 ? 16.626 -2.329 -22.808 1.00 53.97 84 ASN A CA 1
ATOM 660 C C . ASN A 1 84 ? 17.969 -1.573 -22.768 1.00 53.97 84 ASN A C 1
ATOM 662 O O . ASN A 1 84 ? 18.655 -1.496 -21.744 1.00 53.97 84 ASN A O 1
ATOM 666 N N . THR A 1 85 ? 18.308 -0.875 -23.856 1.00 58.16 85 THR A N 1
ATOM 667 C CA . THR A 1 85 ? 19.464 0.026 -23.940 1.00 58.16 85 THR A CA 1
ATOM 668 C C . THR A 1 85 ? 19.318 1.235 -23.011 1.00 58.16 85 THR A C 1
ATOM 670 O O . THR A 1 85 ? 20.303 1.668 -22.411 1.00 58.16 85 THR A O 1
ATOM 673 N N . ALA A 1 86 ? 18.107 1.782 -22.848 1.00 61.78 86 ALA A N 1
ATOM 674 C CA . ALA A 1 86 ? 17.855 2.933 -21.977 1.00 61.78 86 ALA A CA 1
ATOM 675 C C . ALA A 1 86 ? 18.012 2.567 -20.491 1.00 61.78 86 ALA A C 1
ATOM 677 O O . ALA A 1 86 ? 18.691 3.291 -19.760 1.00 61.78 86 ALA A O 1
ATOM 678 N N . LYS A 1 87 ? 17.486 1.405 -20.075 1.00 62.25 87 LYS A N 1
ATOM 679 C CA . LYS A 1 87 ? 17.657 0.834 -18.724 1.00 62.25 87 LYS A CA 1
ATOM 680 C C . LYS A 1 87 ? 19.131 0.530 -18.427 1.00 62.25 87 LYS A C 1
ATOM 682 O O . LYS A 1 87 ? 19.653 0.919 -17.382 1.00 62.25 87 LYS A O 1
ATOM 687 N N . LYS A 1 88 ? 19.849 -0.085 -19.377 1.00 64.50 88 LYS A N 1
ATOM 688 C CA . LYS A 1 88 ? 21.295 -0.358 -19.254 1.00 64.50 88 LYS A CA 1
ATOM 689 C C . LYS A 1 88 ? 22.121 0.940 -19.184 1.00 64.50 88 LYS A C 1
ATOM 691 O O . LYS A 1 88 ? 23.031 1.053 -18.356 1.00 64.50 88 LYS A O 1
ATOM 696 N N . ARG A 1 89 ? 21.794 1.954 -19.998 1.00 71.38 89 ARG A N 1
ATOM 697 C CA . ARG A 1 89 ? 22.459 3.274 -19.990 1.00 71.38 89 ARG A CA 1
ATOM 698 C C . ARG A 1 89 ? 22.202 4.036 -18.691 1.00 71.38 89 ARG A C 1
ATOM 700 O O . ARG A 1 89 ? 23.165 4.512 -18.089 1.00 71.38 89 ARG A O 1
ATOM 707 N N . SER A 1 90 ? 20.954 4.115 -18.228 1.00 68.50 90 SER A N 1
ATOM 708 C CA . SER A 1 90 ? 20.608 4.798 -16.974 1.00 68.50 90 SER A CA 1
ATOM 709 C C . SER A 1 90 ? 21.279 4.129 -15.773 1.00 68.50 90 SER A C 1
ATOM 711 O O . SER A 1 90 ? 21.878 4.817 -14.944 1.00 68.50 90 SER A O 1
ATOM 713 N N . LEU A 1 91 ? 21.324 2.793 -15.742 1.00 72.94 91 LEU A N 1
ATOM 714 C CA . LEU A 1 91 ? 22.020 2.039 -14.701 1.00 72.94 91 LEU A CA 1
ATOM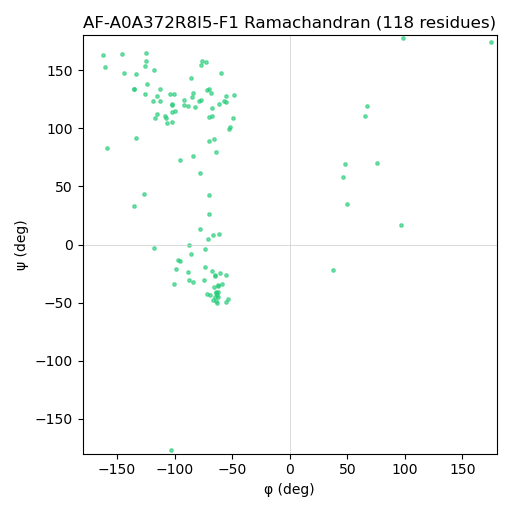 715 C C . LEU A 1 91 ? 23.537 2.284 -14.717 1.00 72.94 91 LEU A C 1
ATOM 717 O O . LEU A 1 91 ? 24.153 2.439 -13.660 1.00 72.94 91 LEU A O 1
ATOM 721 N N . LYS A 1 92 ? 24.160 2.348 -15.901 1.00 76.62 92 LYS A N 1
ATOM 722 C CA . LYS A 1 92 ? 25.595 2.654 -16.047 1.00 76.62 92 LYS A CA 1
ATOM 723 C C . LYS A 1 92 ? 25.922 4.060 -15.547 1.00 76.62 92 LYS A C 1
ATOM 725 O O . LYS A 1 92 ? 26.915 4.245 -14.841 1.00 76.62 92 LYS A O 1
ATOM 730 N N . VAL A 1 93 ? 25.084 5.035 -15.892 1.00 76.62 93 VAL A N 1
ATOM 731 C CA . VAL A 1 93 ? 25.213 6.424 -15.440 1.00 76.62 93 VAL A CA 1
ATOM 732 C C . VAL A 1 93 ? 25.057 6.503 -13.920 1.00 76.62 93 VAL A C 1
ATOM 734 O O . VAL A 1 93 ? 25.956 7.017 -13.256 1.00 76.62 93 VAL A O 1
ATOM 737 N N . TYR A 1 94 ? 24.008 5.901 -13.354 1.00 68.88 94 TYR A N 1
ATOM 738 C CA . TYR A 1 94 ? 23.787 5.840 -11.905 1.00 68.88 94 TYR A CA 1
ATOM 739 C C . TYR A 1 94 ? 24.984 5.232 -11.159 1.00 68.88 94 TYR A C 1
ATOM 741 O O . TYR A 1 94 ? 25.531 5.845 -10.241 1.00 68.88 94 TYR A O 1
ATOM 749 N N . LYS A 1 95 ? 25.474 4.068 -11.614 1.00 75.06 95 LYS A N 1
ATOM 750 C CA . LYS A 1 95 ? 26.657 3.407 -11.037 1.00 75.06 95 LYS A CA 1
ATOM 751 C C . LYS A 1 95 ? 27.910 4.292 -11.104 1.00 75.06 95 LYS A C 1
ATOM 753 O O . LYS A 1 95 ? 28.744 4.220 -10.204 1.00 75.06 95 LYS A O 1
ATOM 758 N N . LYS A 1 96 ? 28.063 5.118 -12.147 1.00 76.81 96 LYS A N 1
ATOM 759 C CA . LYS A 1 96 ? 29.178 6.072 -12.284 1.00 76.81 96 LYS A CA 1
ATOM 760 C C . LYS A 1 96 ? 29.048 7.250 -11.312 1.00 76.81 96 LYS A C 1
ATOM 762 O O . LYS A 1 96 ? 30.054 7.620 -10.713 1.00 76.81 96 LYS A O 1
ATOM 767 N N . TYR A 1 97 ? 27.848 7.811 -11.139 1.00 64.25 97 TYR A N 1
ATOM 768 C CA . TYR A 1 97 ? 27.591 8.891 -10.176 1.00 64.25 97 TYR A CA 1
ATOM 769 C C . TYR A 1 97 ? 27.821 8.430 -8.737 1.00 64.25 97 TYR A C 1
ATOM 771 O O . TYR A 1 97 ? 28.580 9.071 -8.015 1.00 64.25 97 TYR A O 1
ATOM 779 N N . TYR A 1 98 ? 27.268 7.277 -8.358 1.00 60.31 98 TYR A N 1
ATOM 780 C CA . TYR A 1 98 ? 27.400 6.740 -7.002 1.00 60.31 98 TYR A CA 1
ATOM 781 C C . TYR A 1 98 ? 28.857 6.429 -6.618 1.00 60.31 98 TYR A C 1
ATOM 783 O O . TYR A 1 98 ? 29.271 6.641 -5.486 1.00 60.31 98 TYR A O 1
ATOM 791 N N . LYS A 1 99 ? 29.676 5.966 -7.574 1.00 67.75 99 LYS A N 1
ATOM 792 C CA . LYS A 1 99 ? 31.114 5.732 -7.348 1.00 67.75 99 LYS A CA 1
ATOM 793 C C . LYS A 1 99 ? 31.946 7.015 -7.254 1.00 67.75 99 LYS A C 1
ATOM 795 O O . LYS A 1 99 ? 33.072 6.947 -6.776 1.00 67.75 99 LYS A O 1
ATOM 800 N N . ARG A 1 100 ? 31.438 8.144 -7.762 1.00 66.81 100 ARG A N 1
ATOM 801 C CA . ARG A 1 100 ? 32.148 9.433 -7.803 1.00 66.81 100 ARG A CA 1
ATOM 802 C C . ARG A 1 100 ? 31.750 10.369 -6.660 1.00 66.81 100 ARG A C 1
ATOM 804 O O . ARG A 1 100 ? 32.485 11.303 -6.378 1.00 66.81 100 ARG A O 1
ATOM 811 N N . SER A 1 101 ? 30.591 10.162 -6.045 1.00 56.16 101 SER A N 1
ATOM 812 C CA . SER A 1 101 ? 30.119 10.987 -4.938 1.00 56.16 101 SER A CA 1
ATOM 813 C C . SER A 1 101 ? 30.841 10.627 -3.635 1.00 56.16 101 SER A C 1
ATOM 815 O O . SER A 1 101 ? 30.753 9.480 -3.201 1.00 56.16 101 SER A O 1
ATOM 817 N N . ASP A 1 102 ? 31.465 11.608 -2.975 1.00 60.28 102 ASP A N 1
ATOM 818 C CA . ASP A 1 102 ? 32.114 11.499 -1.650 1.00 60.28 102 ASP A CA 1
ATOM 819 C C . ASP A 1 102 ? 31.110 11.321 -0.487 1.00 60.28 102 ASP A C 1
ATOM 821 O O . ASP A 1 102 ? 31.371 11.700 0.654 1.00 60.28 102 ASP A O 1
ATOM 825 N N . ILE A 1 103 ? 29.927 10.762 -0.762 1.00 58.03 103 ILE A N 1
ATOM 826 C CA . ILE A 1 103 ? 28.903 10.479 0.244 1.00 58.03 103 ILE A CA 1
ATOM 827 C C . ILE A 1 103 ? 29.463 9.370 1.149 1.00 58.03 103 ILE A C 1
ATOM 829 O O . ILE A 1 103 ? 29.737 8.270 0.654 1.00 58.03 103 ILE A O 1
ATOM 833 N N . PRO A 1 104 ? 29.657 9.620 2.459 1.00 48.78 104 PRO A N 1
ATOM 834 C CA . PRO A 1 104 ? 30.229 8.632 3.358 1.00 48.78 104 PRO A CA 1
ATOM 835 C C . PRO A 1 104 ? 29.398 7.347 3.334 1.00 48.78 104 PRO A C 1
ATOM 837 O O . PRO A 1 104 ? 28.197 7.352 3.595 1.00 48.78 104 PRO A O 1
ATOM 840 N N . ASN A 1 105 ? 30.055 6.231 3.019 1.00 48.16 105 ASN A N 1
ATOM 841 C CA . ASN A 1 105 ? 29.486 4.885 3.035 1.00 48.16 105 ASN A CA 1
ATOM 842 C C . ASN A 1 105 ? 29.076 4.491 4.469 1.00 48.16 105 ASN A C 1
ATOM 844 O O . ASN A 1 105 ? 29.801 3.758 5.139 1.00 48.16 105 ASN A O 1
ATOM 848 N N . HIS A 1 106 ? 27.923 4.950 4.959 1.00 46.59 106 HIS A N 1
ATOM 849 C CA . HIS A 1 106 ? 27.417 4.544 6.278 1.00 46.59 106 HIS A CA 1
ATOM 850 C C . HIS A 1 106 ? 26.608 3.231 6.242 1.00 46.59 106 HIS A C 1
ATOM 852 O O . HIS A 1 106 ? 26.317 2.650 7.280 1.00 46.59 106 HIS A O 1
ATOM 858 N N . PHE A 1 107 ? 26.308 2.699 5.049 1.00 44.91 107 PHE A N 1
ATOM 859 C CA . PHE A 1 107 ? 25.406 1.553 4.864 1.00 44.91 107 PHE A CA 1
ATOM 860 C C . PHE A 1 107 ? 26.017 0.393 4.060 1.00 44.91 107 PHE A C 1
ATOM 862 O O . PHE A 1 107 ? 25.347 -0.239 3.246 1.00 44.91 107 PHE A O 1
ATOM 869 N N . ARG A 1 108 ? 27.280 0.023 4.322 1.00 41.84 108 ARG A N 1
ATOM 870 C CA . ARG A 1 108 ? 27.893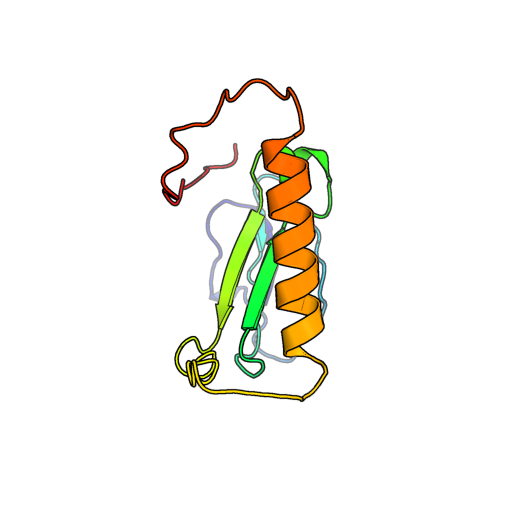 -1.194 3.734 1.00 41.84 108 ARG A CA 1
ATOM 871 C C . ARG A 1 108 ? 27.288 -2.532 4.209 1.00 41.84 108 ARG A C 1
ATOM 873 O O . ARG A 1 108 ? 27.803 -3.582 3.848 1.00 41.84 108 ARG A O 1
ATOM 880 N N . HIS A 1 109 ? 26.187 -2.531 4.960 1.00 35.34 109 HIS A N 1
ATOM 881 C CA . HIS A 1 109 ? 25.555 -3.755 5.468 1.00 35.34 109 HIS A CA 1
ATOM 882 C C . HIS A 1 109 ? 24.032 -3.793 5.315 1.00 35.34 109 HIS A C 1
ATOM 884 O O . HIS A 1 109 ? 23.356 -4.429 6.121 1.00 35.34 109 HIS A O 1
ATOM 890 N N . VAL A 1 110 ? 23.462 -3.194 4.268 1.00 36.06 110 VAL A N 1
ATOM 891 C CA . VAL A 1 110 ? 22.069 -3.512 3.919 1.00 36.06 110 VAL A CA 1
ATOM 892 C C . VAL A 1 110 ? 22.068 -4.778 3.065 1.00 36.06 110 VAL A C 1
ATOM 894 O O . VAL A 1 110 ? 21.923 -4.753 1.848 1.00 36.06 110 VAL A O 1
ATOM 897 N N . ARG A 1 111 ? 22.256 -5.927 3.727 1.00 31.86 111 ARG A N 1
ATOM 898 C CA . ARG A 1 111 ? 21.636 -7.164 3.241 1.00 31.86 111 ARG A CA 1
ATOM 899 C C . ARG A 1 111 ? 20.140 -6.896 3.292 1.00 31.86 111 ARG A C 1
ATOM 901 O O . ARG A 1 111 ? 19.651 -6.574 4.373 1.00 31.86 111 ARG A O 1
ATOM 908 N N . TYR A 1 112 ? 19.442 -6.982 2.161 1.00 32.22 112 TYR A N 1
ATOM 909 C CA . TYR A 1 112 ? 17.984 -6.908 2.130 1.00 32.22 112 TYR A CA 1
ATOM 910 C C . TYR A 1 112 ? 17.431 -7.927 3.133 1.00 32.22 112 TYR A C 1
ATOM 912 O O . TYR A 1 112 ? 17.433 -9.132 2.897 1.00 32.22 112 TYR A O 1
ATOM 920 N N . LYS A 1 113 ? 17.037 -7.436 4.304 1.00 33.47 113 LYS A N 1
ATOM 921 C CA . LYS A 1 113 ? 16.365 -8.193 5.345 1.00 33.47 113 LYS A CA 1
ATOM 922 C C . LYS A 1 113 ? 15.013 -7.528 5.468 1.00 33.47 113 LYS A C 1
ATOM 924 O O . LYS A 1 113 ? 14.9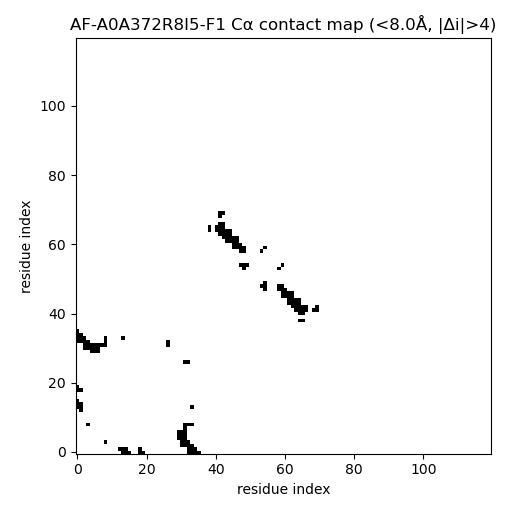34 -6.391 5.918 1.00 33.47 113 LYS A O 1
ATOM 929 N N . PHE A 1 114 ? 13.980 -8.227 5.009 1.00 33.22 114 PHE A N 1
ATOM 930 C CA . PHE A 1 114 ? 12.590 -7.851 5.237 1.00 33.22 114 PHE A CA 1
ATOM 931 C C . PHE A 1 114 ? 12.422 -7.567 6.736 1.00 33.22 114 PHE A C 1
ATOM 933 O O . PHE A 1 114 ? 12.527 -8.478 7.560 1.00 33.22 114 PHE A O 1
ATOM 940 N N . MET A 1 115 ? 12.243 -6.299 7.098 1.00 32.47 115 MET A N 1
ATOM 941 C CA . MET A 1 115 ? 11.978 -5.898 8.473 1.00 32.47 115 MET A CA 1
ATOM 942 C C . MET A 1 115 ? 10.478 -5.668 8.610 1.00 32.47 115 MET A C 1
ATOM 944 O O . MET A 1 115 ? 9.912 -4.789 7.969 1.00 32.47 115 MET A O 1
ATOM 948 N N . ARG A 1 116 ? 9.829 -6.498 9.433 1.00 31.86 116 ARG A N 1
ATOM 949 C CA . ARG A 1 116 ? 8.470 -6.245 9.920 1.00 31.86 116 ARG A CA 1
ATOM 950 C C . ARG A 1 116 ? 8.528 -5.030 10.844 1.00 31.86 116 ARG A C 1
ATOM 952 O O . ARG A 1 116 ? 9.097 -5.129 11.928 1.00 31.86 116 ARG A O 1
ATOM 959 N N . GLY A 1 117 ? 7.954 -3.911 10.417 1.00 29.44 117 GLY A N 1
ATOM 960 C CA . GLY A 1 117 ? 7.673 -2.767 11.279 1.00 29.44 117 GLY A CA 1
ATOM 961 C C . GLY A 1 117 ? 6.262 -2.883 11.848 1.00 29.44 117 GLY A C 1
ATOM 962 O O . GLY A 1 117 ? 5.300 -2.960 11.090 1.00 29.44 117 GLY A O 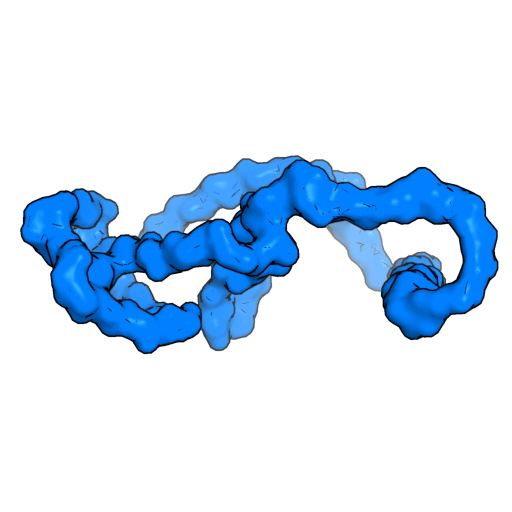1
ATOM 963 N N . SER A 1 118 ? 6.149 -2.929 13.175 1.00 36.41 118 SER A N 1
ATOM 964 C CA . SER A 1 118 ? 4.894 -2.699 13.893 1.00 36.41 118 SER A CA 1
ATOM 965 C C . SER A 1 118 ? 4.724 -1.191 14.024 1.00 36.41 118 SER A C 1
ATOM 967 O O . SER A 1 118 ? 5.570 -0.547 14.642 1.00 36.41 118 SER A O 1
ATOM 969 N N . ALA A 1 119 ? 3.663 -0.635 13.443 1.00 36.56 119 ALA A N 1
ATOM 970 C CA . ALA A 1 119 ? 3.235 0.716 13.774 1.00 36.56 119 ALA A CA 1
ATOM 971 C C . ALA A 1 119 ? 2.665 0.706 15.203 1.00 36.56 119 ALA A C 1
ATOM 973 O O . ALA A 1 119 ? 1.934 -0.223 15.563 1.00 36.56 119 ALA A O 1
ATOM 974 N N . TYR A 1 120 ? 3.079 1.681 16.014 1.00 37.75 120 TYR A N 1
ATOM 975 C CA . TYR A 1 120 ? 2.301 2.116 17.173 1.00 37.75 120 TYR A CA 1
ATOM 976 C C . TYR A 1 120 ? 1.112 2.937 16.686 1.00 37.75 120 TYR A C 1
ATOM 978 O O . TYR A 1 120 ? 1.274 3.622 15.648 1.00 37.75 120 TYR A O 1
#

Solvent-accessible surface area (backbone atoms only — not comparable to full-atom values): 8195 Å² total; per-residue (Å²): 62,40,69,48,79,42,89,68,82,60,77,88,67,42,44,83,72,87,46,89,84,74,96,78,80,89,80,61,83,71,41,35,73,51,87,83,81,82,95,80,67,70,40,79,44,79,47,63,50,96,45,67,70,45,38,76,74,56,45,58,47,73,46,77,33,57,66,85,73,62,60,68,77,82,65,88,67,78,86,90,71,82,65,62,58,52,55,54,48,52,51,52,50,51,56,52,50,63,74,67,49,88,67,77,85,83,66,91,75,74,67,93,64,92,72,89,77,81,82,128

pLDDT: mean 73.31, std 19.24, range [29.44, 91.44]

Secondary structure (DSSP, 8-state):
--EEESSS--GGG---SSPPP-S--PPPTTEEE-----S-S-EEEEEE-SSHHHHHTT-EEEEEE-TTT------------TTHHHHHHHHHHHHHHHHH-------TT-------PPP-

Foldseek 3Di:
DDKDAADDDDPVPDDPDDDDDDDDDDHDPRMDDDDDDDLPDQDWDKDADPDVVRVVVPRIDIDGGPVVVVPDPPPVDDDDDDPVVVVVVVVVVVVVVVVPDPPPPPPPDPPPDPDDDDDD

Mean predicted aligned error: 13.57 Å

Radius of gyration: 20.11 Å; Cα contacts (8 Å, |Δi|>4): 83; chains: 1; bounding box: 52×28×48 Å

Sequence (120 aa):
MGQGPGKTPDPTQFNLVDPAVRDTLTVAGDSWTVIRYFIDNPGIWALYSHIEWLIEMGMVGQLIERPSELKDNDDDDDDDDNNNTAKKRSLKVYKKYYKRSDIPNHFRHVRYKFMRGSAY